Protein AF-A0A7S0ZQ23-F1 (afdb_monomer_lite)

Organism: Noctiluca scintillans (NCBI:txid2966)

Foldseek 3Di:
DPPPVVVVVVVVVVVVVVVVCVVVPVPDDDPCVVVVVVVVVVVVVVVVVVVVLVVLVPFDFCVVVVRVVLVVVLVVVLVVVVVVLVVVVVVVVVVLVVVLVVQLVVCCVPPPDPPDNCVSVVVSVVSVVVVVVVSVVVVVVSVSVSSNSRRD

Secondary structure (DSSP, 8-state):
--SGGGTTTTHHHHHHHHHHHHHHSTTT--HHHHHHHHHHHHHHHHHHHHHHHHHHHTSPPTTTTT-HHHHHHHHHHHHHHHHHHHHHHHHHHHHHHHHHHHHHHHHHHS-SSTT-TTHHHHHHHHHHHHHHHHHHHHHHHHHHHHHHHT--

InterPro domains:
  IPR004131 Pyrophosphate-energised proton pump [PF03030] (44-152)

Structure (mmCIF, N/CA/C/O backbone):
data_AF-A0A7S0ZQ23-F1
#
_entry.id   AF-A0A7S0ZQ23-F1
#
loop_
_atom_site.group_PDB
_atom_site.id
_atom_site.type_symbol
_atom_site.label_atom_id
_atom_site.label_alt_id
_atom_site.label_comp_id
_atom_site.label_asym_id
_atom_site.label_entity_id
_atom_site.label_seq_id
_atom_site.pdbx_PDB_ins_code
_atom_site.Cartn_x
_atom_site.Cartn_y
_atom_site.Cartn_z
_atom_site.occupancy
_atom_site.B_iso_or_equiv
_atom_site.auth_seq_id
_atom_site.auth_comp_id
_atom_site.auth_asym_id
_atom_site.auth_atom_id
_atom_site.pdbx_PDB_model_num
ATOM 1 N N . LEU A 1 1 ? -5.495 24.254 -15.003 1.00 40.41 1 LEU A N 1
ATOM 2 C CA . LEU A 1 1 ? -4.287 24.676 -15.759 1.00 40.41 1 LEU A CA 1
ATOM 3 C C . LEU A 1 1 ? -3.160 25.298 -14.902 1.00 40.41 1 LEU A C 1
ATOM 5 O O . LEU A 1 1 ? -2.316 25.991 -15.447 1.00 40.41 1 LEU A O 1
ATOM 9 N N . LYS A 1 2 ? -3.062 25.027 -13.586 1.00 38.72 2 LYS A N 1
ATOM 10 C CA . LYS A 1 2 ? -1.979 25.567 -12.725 1.00 38.72 2 LYS A CA 1
ATOM 11 C C . LYS A 1 2 ? -1.068 24.516 -12.063 1.00 38.72 2 LYS A C 1
ATOM 13 O O . LYS A 1 2 ? -0.176 24.892 -11.321 1.00 38.72 2 LYS A O 1
ATOM 18 N N . PHE A 1 3 ? -1.234 23.226 -12.365 1.00 32.91 3 PHE A N 1
ATOM 19 C CA . PHE A 1 3 ? -0.416 22.154 -11.766 1.00 32.91 3 PHE A CA 1
ATOM 20 C C . PHE A 1 3 ? 0.754 21.667 -12.640 1.00 32.91 3 PHE A C 1
ATOM 22 O O . PHE A 1 3 ? 1.681 21.058 -12.123 1.00 32.91 3 PHE A O 1
ATOM 29 N N . ALA A 1 4 ? 0.777 21.983 -13.939 1.00 40.25 4 ALA A N 1
ATOM 30 C CA . ALA A 1 4 ? 1.839 21.526 -14.844 1.00 40.25 4 ALA A CA 1
ATOM 31 C C . ALA A 1 4 ? 3.142 22.351 -14.758 1.00 40.25 4 ALA A C 1
ATOM 33 O O . ALA A 1 4 ? 4.200 21.883 -15.165 1.00 40.25 4 ALA A O 1
ATOM 34 N N . PHE A 1 5 ? 3.101 23.572 -14.212 1.00 36.66 5 PHE A N 1
ATOM 35 C CA . PHE A 1 5 ? 4.256 24.482 -14.243 1.00 36.66 5 PHE A CA 1
ATOM 36 C C . PHE A 1 5 ? 5.293 24.225 -13.133 1.00 36.66 5 PHE A C 1
ATOM 38 O O . PHE A 1 5 ? 6.417 24.713 -13.218 1.00 36.66 5 PHE A O 1
ATOM 45 N N . ALA A 1 6 ? 4.956 23.435 -12.110 1.00 41.41 6 ALA A N 1
ATOM 46 C CA . ALA A 1 6 ? 5.892 23.114 -11.031 1.00 41.41 6 ALA A CA 1
ATOM 47 C C . ALA A 1 6 ? 6.911 22.028 -11.424 1.00 41.41 6 ALA A C 1
ATOM 49 O O . ALA A 1 6 ? 8.015 22.013 -10.889 1.00 41.41 6 ALA A O 1
ATOM 50 N N . TRP A 1 7 ? 6.592 21.161 -12.393 1.00 43.75 7 TRP A N 1
ATOM 51 C CA . TRP A 1 7 ? 7.481 20.052 -12.764 1.00 43.75 7 TRP A CA 1
ATOM 52 C C . TRP A 1 7 ? 8.605 20.466 -13.727 1.00 43.75 7 TRP A C 1
ATOM 54 O O . TRP A 1 7 ? 9.705 19.921 -13.673 1.00 43.75 7 TRP A O 1
ATOM 64 N N . GLY A 1 8 ? 8.378 21.488 -14.562 1.00 35.25 8 GLY A N 1
ATOM 65 C CA . GLY A 1 8 ? 9.364 21.948 -15.551 1.00 35.25 8 GLY A CA 1
ATOM 66 C C . GLY A 1 8 ? 10.635 22.563 -14.949 1.00 35.25 8 GLY A C 1
ATOM 67 O O . GLY A 1 8 ? 11.683 22.543 -15.586 1.00 35.25 8 GLY A O 1
ATOM 68 N N . ARG A 1 9 ? 10.582 23.062 -13.703 1.00 39.84 9 ARG A N 1
ATOM 69 C CA . ARG A 1 9 ? 11.755 23.609 -12.989 1.00 39.84 9 ARG A CA 1
ATOM 70 C C . ARG A 1 9 ? 12.509 22.601 -12.123 1.00 39.84 9 ARG A C 1
ATOM 72 O O . ARG A 1 9 ? 13.546 22.968 -11.583 1.00 39.84 9 ARG A O 1
ATOM 79 N N . LEU A 1 10 ? 12.049 21.354 -12.001 1.00 42.81 10 LEU A N 1
ATOM 80 C CA . LEU A 1 10 ? 12.816 20.320 -11.291 1.00 42.81 10 LEU A CA 1
ATOM 81 C C . LEU A 1 10 ? 13.773 19.543 -12.202 1.00 42.81 10 LEU A C 1
ATOM 83 O O . LEU A 1 10 ? 14.755 18.996 -11.707 1.00 42.81 10 LEU A O 1
ATOM 87 N N . SER A 1 11 ? 13.564 19.555 -13.522 1.00 43.31 11 SER A N 1
ATOM 88 C CA . SER A 1 11 ? 14.412 18.785 -14.445 1.00 43.31 11 SER A CA 1
ATOM 89 C C . SER A 1 11 ? 15.832 19.352 -14.599 1.00 43.31 11 SER A C 1
ATOM 91 O O . SER A 1 11 ? 16.756 18.592 -14.863 1.00 43.31 11 SER A O 1
ATOM 93 N N . CYS A 1 12 ? 16.034 20.659 -14.380 1.00 33.94 12 CYS A N 1
ATOM 94 C CA . CYS A 1 12 ? 17.372 21.274 -14.392 1.00 33.94 12 CYS A CA 1
ATOM 95 C C . CYS A 1 12 ? 18.072 21.251 -13.020 1.00 33.94 12 CYS A C 1
ATOM 97 O O . CYS A 1 12 ? 19.290 21.379 -12.958 1.00 33.94 12 CYS A O 1
ATOM 99 N N . GLY A 1 13 ? 17.324 21.092 -11.922 1.00 40.84 13 GLY A N 1
ATOM 100 C CA . GLY A 1 13 ? 17.884 21.039 -10.568 1.00 40.84 13 GLY A CA 1
ATOM 101 C C . GLY A 1 13 ? 18.375 19.643 -10.191 1.00 40.84 13 GLY A C 1
ATOM 102 O O . GLY A 1 13 ? 19.483 19.499 -9.689 1.00 40.84 13 GLY A O 1
ATOM 103 N N . ALA A 1 14 ? 17.594 18.604 -10.499 1.00 46.47 14 ALA A N 1
ATOM 104 C CA . ALA A 1 14 ? 17.884 17.238 -10.058 1.00 46.47 14 ALA A CA 1
ATOM 105 C C . ALA A 1 14 ? 19.205 16.675 -10.618 1.00 46.47 14 ALA A C 1
ATOM 107 O O . ALA A 1 14 ? 19.928 15.988 -9.900 1.00 46.47 14 ALA A O 1
ATOM 108 N N . CYS A 1 15 ? 19.561 17.015 -11.864 1.00 40.56 15 CYS A N 1
ATOM 109 C CA . CYS A 1 15 ? 20.801 16.535 -12.479 1.00 40.56 15 CYS A CA 1
ATOM 110 C C . CYS A 1 15 ? 22.052 17.181 -11.850 1.00 40.56 15 CYS A C 1
ATOM 112 O O . CYS A 1 15 ? 23.063 16.510 -11.655 1.00 40.56 15 CYS A O 1
ATOM 114 N N . CYS A 1 16 ? 21.971 18.463 -11.467 1.00 38.53 16 CYS A N 1
ATOM 115 C CA . CYS A 1 16 ? 23.076 19.170 -10.813 1.00 38.53 16 CYS A CA 1
ATOM 116 C C . CYS A 1 16 ? 23.177 18.844 -9.318 1.00 38.53 16 CYS A C 1
ATOM 118 O O . CYS A 1 16 ? 24.286 18.752 -8.800 1.00 38.53 16 CYS A O 1
ATOM 120 N N . THR A 1 17 ? 22.056 18.640 -8.616 1.00 47.66 17 THR A N 1
ATOM 121 C CA . THR A 1 17 ? 22.086 18.280 -7.189 1.00 47.66 17 THR A CA 1
ATOM 122 C C . THR A 1 17 ? 22.591 16.853 -6.983 1.00 47.66 17 THR A C 1
ATOM 124 O O . THR A 1 17 ? 23.379 16.634 -6.073 1.00 47.66 17 THR A O 1
ATOM 127 N N . GLY A 1 18 ? 22.227 15.901 -7.851 1.00 46.62 18 GLY A N 1
ATOM 128 C CA . GLY A 1 18 ? 22.743 14.530 -7.776 1.00 46.62 18 GLY A CA 1
ATOM 129 C C . GLY A 1 18 ? 24.257 14.450 -7.995 1.00 46.62 18 GLY A C 1
ATOM 130 O O . GLY A 1 18 ? 24.959 13.834 -7.199 1.00 46.62 18 GLY A O 1
ATOM 131 N N . ALA A 1 19 ? 24.772 15.142 -9.016 1.00 49.28 19 ALA A N 1
ATOM 132 C CA . ALA A 1 19 ? 26.203 15.156 -9.321 1.00 49.28 19 ALA A CA 1
ATOM 133 C C . ALA A 1 19 ? 27.038 15.935 -8.284 1.00 49.28 19 ALA A C 1
ATOM 135 O O . ALA A 1 19 ? 28.138 15.506 -7.956 1.00 49.28 19 ALA A O 1
ATOM 136 N N . MET A 1 20 ? 26.527 17.041 -7.720 1.00 45.44 20 MET A N 1
ATOM 137 C CA . MET A 1 20 ? 27.232 17.761 -6.645 1.00 45.44 20 MET A CA 1
ATOM 138 C C . MET A 1 20 ? 27.174 17.040 -5.293 1.00 45.44 20 MET A C 1
ATOM 140 O O . MET A 1 20 ? 28.145 17.101 -4.549 1.00 45.44 20 MET A O 1
ATOM 144 N N . VAL A 1 21 ? 26.077 16.353 -4.957 1.00 54.31 21 VAL A N 1
ATOM 145 C CA . VAL A 1 21 ? 26.001 15.549 -3.723 1.00 54.31 21 VAL A CA 1
ATOM 146 C C . VAL A 1 21 ? 26.926 14.338 -3.816 1.00 54.31 21 VAL A C 1
ATOM 148 O O . VAL A 1 21 ? 27.589 14.017 -2.838 1.00 54.31 21 VAL A O 1
ATOM 151 N N . HIS A 1 22 ? 27.043 13.711 -4.990 1.00 52.56 22 HIS A N 1
ATOM 152 C CA . HIS A 1 22 ? 27.947 12.579 -5.192 1.00 52.56 22 HIS A CA 1
ATOM 153 C C . HIS A 1 22 ? 29.425 12.956 -4.977 1.00 52.56 22 HIS A C 1
ATOM 155 O O . HIS A 1 22 ? 30.156 12.213 -4.333 1.00 52.56 22 HIS A O 1
ATOM 161 N N . SER A 1 23 ? 29.852 14.145 -5.422 1.00 56.22 23 SER A N 1
ATOM 162 C CA . SER A 1 23 ? 31.249 14.596 -5.289 1.00 56.22 23 SER A CA 1
ATOM 163 C C . SER A 1 23 ? 31.630 15.111 -3.892 1.00 56.22 23 SER A C 1
ATOM 165 O O . SER A 1 23 ? 32.814 15.211 -3.585 1.00 56.22 23 SER A O 1
ATOM 167 N N . LEU A 1 24 ? 30.656 15.483 -3.053 1.00 54.09 24 LEU A N 1
ATOM 168 C CA . LEU A 1 24 ? 30.880 16.115 -1.739 1.00 54.09 24 LEU A CA 1
ATOM 169 C C . LEU A 1 24 ? 30.711 15.131 -0.566 1.00 54.09 24 LEU A C 1
ATOM 171 O O . LEU A 1 24 ? 30.947 15.507 0.580 1.00 54.09 24 LEU A O 1
ATOM 175 N N . LEU A 1 25 ? 30.297 13.890 -0.845 1.00 59.28 25 LEU A N 1
ATOM 176 C CA . LEU A 1 25 ? 29.914 12.892 0.161 1.00 59.28 25 LEU A CA 1
ATOM 177 C C . LEU A 1 25 ? 30.886 11.701 0.256 1.00 59.28 25 LEU A C 1
ATOM 179 O O . LEU A 1 25 ? 30.788 10.905 1.180 1.00 59.28 25 LEU A O 1
ATOM 183 N N . ASP A 1 26 ? 31.868 11.609 -0.643 1.00 54.81 26 ASP A N 1
ATOM 184 C CA . ASP A 1 26 ? 32.819 10.487 -0.719 1.00 54.81 26 ASP A CA 1
ATOM 185 C C . ASP A 1 26 ? 33.927 10.507 0.359 1.00 54.81 26 ASP A C 1
ATOM 187 O O . ASP A 1 26 ? 34.734 9.589 0.433 1.00 54.81 26 ASP A O 1
ATOM 191 N N . GLN A 1 27 ? 34.011 11.538 1.215 1.00 62.78 27 GLN A N 1
ATOM 192 C CA . GLN A 1 27 ? 35.151 11.677 2.140 1.00 62.78 27 GLN A CA 1
ATOM 193 C C . GLN A 1 27 ? 34.855 11.482 3.639 1.00 62.78 27 GLN A C 1
ATOM 195 O O . GLN A 1 27 ? 35.822 11.299 4.374 1.00 62.78 27 GLN A O 1
ATOM 200 N N . THR A 1 28 ? 33.605 11.476 4.144 1.00 59.31 28 THR A N 1
ATOM 201 C CA . THR A 1 28 ? 33.385 11.390 5.618 1.00 59.31 28 THR A CA 1
ATOM 202 C C . THR A 1 28 ? 32.068 10.789 6.145 1.00 59.31 28 THR A C 1
ATOM 204 O O . THR A 1 28 ? 31.859 10.849 7.356 1.00 59.31 28 THR A O 1
ATOM 207 N N . LEU A 1 29 ? 31.169 10.206 5.342 1.00 60.22 29 LEU A N 1
ATOM 208 C CA . LEU A 1 29 ? 29.910 9.658 5.883 1.00 60.22 29 LEU A CA 1
ATOM 209 C C . LEU A 1 29 ? 29.655 8.227 5.415 1.00 60.22 29 LEU A C 1
ATOM 211 O O . LEU A 1 29 ? 29.469 7.974 4.227 1.00 60.22 29 LEU A O 1
ATOM 215 N N . ASP A 1 30 ? 29.599 7.300 6.374 1.00 68.56 30 ASP A N 1
ATOM 216 C CA . ASP A 1 30 ? 29.121 5.941 6.146 1.00 68.56 30 ASP A CA 1
ATOM 217 C C . ASP A 1 30 ? 27.727 5.993 5.485 1.00 68.56 30 ASP A C 1
ATOM 219 O O . ASP A 1 30 ? 26.888 6.800 5.905 1.00 68.56 30 ASP A O 1
ATOM 223 N N . PRO A 1 31 ? 27.406 5.113 4.512 1.00 64.94 31 PRO A N 1
ATOM 224 C CA . PRO A 1 31 ? 26.082 5.042 3.868 1.00 64.94 31 PRO A CA 1
ATOM 225 C C . PRO A 1 31 ? 24.911 4.959 4.865 1.00 64.94 31 PRO A C 1
ATOM 227 O O . PRO A 1 31 ? 23.757 5.242 4.534 1.00 64.94 31 PRO A O 1
ATOM 230 N N . LEU A 1 32 ? 25.227 4.571 6.102 1.00 66.12 32 LEU A N 1
ATOM 231 C CA . LEU A 1 32 ? 24.333 4.492 7.237 1.00 66.12 32 LEU A CA 1
ATOM 232 C C . LEU A 1 32 ? 23.786 5.859 7.685 1.00 66.12 32 LEU A C 1
ATOM 234 O O . LEU A 1 32 ? 22.598 5.930 7.971 1.00 66.12 32 LEU A O 1
ATOM 238 N N . GLU A 1 33 ? 24.570 6.942 7.692 1.00 71.75 33 GLU A N 1
ATOM 239 C CA . GLU A 1 33 ? 24.127 8.262 8.194 1.00 71.75 33 GLU A CA 1
ATOM 240 C C . GLU A 1 33 ? 23.085 8.934 7.277 1.00 71.75 33 GLU A C 1
ATOM 242 O O . GLU A 1 33 ? 22.237 9.696 7.738 1.00 71.75 33 GLU A O 1
ATOM 247 N N . ILE A 1 34 ? 23.073 8.604 5.979 1.00 74.00 34 ILE A N 1
ATOM 248 C CA . ILE A 1 34 ? 22.046 9.083 5.033 1.00 74.00 34 ILE A CA 1
ATOM 249 C C . ILE A 1 34 ? 20.774 8.236 5.112 1.00 74.00 34 ILE A C 1
ATOM 251 O O . ILE A 1 34 ? 19.659 8.761 5.044 1.00 74.00 34 ILE A O 1
ATOM 255 N N . ALA A 1 35 ? 20.924 6.916 5.238 1.00 79.12 35 ALA A N 1
ATOM 256 C CA . ALA A 1 35 ? 19.792 5.995 5.295 1.00 79.12 35 ALA A CA 1
ATOM 257 C C . ALA A 1 35 ? 19.093 6.010 6.669 1.00 79.12 35 ALA A C 1
ATOM 259 O O . ALA A 1 35 ? 17.880 5.796 6.748 1.00 79.12 35 ALA A O 1
ATOM 260 N N . ALA A 1 36 ? 19.835 6.304 7.741 1.00 84.81 36 ALA A N 1
ATOM 261 C CA . ALA A 1 36 ? 19.350 6.349 9.117 1.00 84.81 36 ALA A CA 1
ATOM 262 C C . ALA A 1 36 ? 18.145 7.283 9.327 1.00 84.81 36 ALA A C 1
ATOM 264 O O . ALA A 1 36 ? 17.130 6.800 9.839 1.00 84.81 36 ALA A O 1
ATOM 265 N N . PRO A 1 37 ? 18.156 8.572 8.922 1.00 86.00 37 PRO A N 1
ATOM 266 C CA . PRO A 1 37 ? 17.011 9.453 9.149 1.00 86.00 37 PRO A CA 1
ATOM 267 C C . PRO A 1 37 ? 15.747 8.983 8.415 1.00 86.00 37 PRO A C 1
ATOM 269 O O . PRO A 1 37 ? 14.650 9.071 8.970 1.00 86.00 37 PRO A O 1
ATOM 272 N N . ALA A 1 38 ? 15.878 8.428 7.204 1.00 87.12 38 ALA A N 1
ATOM 273 C CA . ALA A 1 38 ? 14.743 7.905 6.442 1.00 87.12 38 ALA A CA 1
ATOM 274 C C . ALA A 1 38 ? 14.148 6.639 7.085 1.00 87.12 38 ALA A C 1
ATOM 276 O O . ALA A 1 38 ? 12.926 6.524 7.219 1.00 87.12 38 ALA A O 1
ATOM 277 N N . ALA A 1 39 ? 14.999 5.713 7.537 1.00 88.69 39 ALA A N 1
ATOM 278 C CA . ALA A 1 39 ? 14.567 4.499 8.224 1.00 88.69 39 ALA A CA 1
ATOM 279 C C . ALA A 1 39 ? 13.894 4.809 9.574 1.00 88.69 39 ALA A C 1
ATOM 281 O O . ALA A 1 39 ? 12.837 4.251 9.879 1.00 88.69 39 ALA A O 1
ATOM 282 N N . LEU A 1 40 ? 14.453 5.747 10.350 1.00 90.88 40 LEU A N 1
ATOM 283 C CA . LEU A 1 40 ? 13.880 6.198 11.621 1.00 90.88 40 LEU A CA 1
ATOM 284 C C . LEU A 1 40 ? 12.516 6.867 11.427 1.00 90.88 40 LEU A C 1
ATOM 286 O O . LEU A 1 40 ? 11.577 6.562 12.163 1.00 90.88 40 LEU A O 1
ATOM 290 N N . ALA A 1 41 ? 12.374 7.727 10.415 1.00 91.31 41 ALA A N 1
ATOM 291 C CA . ALA A 1 41 ? 11.096 8.358 10.094 1.00 91.31 41 ALA A CA 1
ATOM 292 C C . ALA A 1 41 ? 10.032 7.326 9.679 1.00 91.31 41 ALA A C 1
ATOM 294 O O . ALA A 1 41 ? 8.889 7.397 10.138 1.00 91.31 41 ALA A O 1
ATOM 295 N N . GLY A 1 42 ? 10.408 6.334 8.862 1.00 92.50 42 GLY A N 1
ATOM 296 C CA . GLY A 1 42 ? 9.526 5.228 8.484 1.00 92.50 42 GLY A CA 1
ATOM 297 C C . GLY A 1 42 ? 9.062 4.419 9.696 1.00 92.50 42 GLY A C 1
ATOM 298 O O . GLY A 1 42 ? 7.863 4.201 9.876 1.00 92.50 42 GLY A O 1
ATOM 299 N N . PHE A 1 43 ? 9.993 4.036 10.572 1.00 93.75 43 PHE A N 1
ATOM 300 C CA . PHE A 1 43 ? 9.679 3.291 11.790 1.00 93.75 43 PHE A CA 1
ATOM 301 C C . PHE A 1 43 ? 8.764 4.079 12.740 1.00 93.75 43 PHE A C 1
ATOM 303 O O . PHE A 1 43 ? 7.767 3.541 13.226 1.00 93.75 43 PHE A O 1
ATOM 310 N N . LEU A 1 44 ? 9.048 5.369 12.954 1.00 95.12 44 LEU A N 1
ATOM 311 C CA . LEU A 1 44 ? 8.227 6.242 13.795 1.00 95.12 44 LEU A CA 1
ATOM 312 C C . LEU A 1 44 ? 6.804 6.396 13.236 1.00 95.12 44 LEU A C 1
ATOM 314 O O . LEU A 1 44 ? 5.838 6.376 13.999 1.00 95.12 44 LEU A O 1
ATOM 318 N N . SER A 1 45 ? 6.669 6.491 11.910 1.00 93.94 45 SER A N 1
ATOM 319 C CA . SER A 1 45 ? 5.370 6.535 11.232 1.00 93.94 45 SER A CA 1
ATOM 320 C C . SER A 1 45 ? 4.561 5.257 11.469 1.00 93.94 45 SER A C 1
ATOM 322 O O . SER A 1 45 ? 3.407 5.332 11.893 1.00 93.94 45 SER A O 1
ATOM 324 N N . PHE A 1 46 ? 5.164 4.074 11.293 1.00 92.44 46 PHE A N 1
ATOM 325 C CA . PHE A 1 46 ? 4.481 2.807 11.578 1.00 92.44 46 PHE A CA 1
ATOM 326 C C . PHE A 1 46 ? 4.076 2.679 13.049 1.00 92.44 46 PHE A C 1
ATOM 328 O O . PHE A 1 46 ? 2.965 2.229 13.327 1.00 92.44 46 PHE A O 1
ATOM 335 N N . LEU A 1 47 ? 4.922 3.121 13.985 1.00 95.12 47 LEU A N 1
ATOM 336 C CA . LEU A 1 47 ? 4.602 3.124 15.414 1.00 95.12 47 LEU A CA 1
ATOM 337 C C . LEU A 1 47 ? 3.410 4.041 15.717 1.00 95.12 47 LEU A C 1
ATOM 339 O O . LEU A 1 47 ? 2.496 3.653 16.446 1.00 95.12 47 LEU A O 1
ATOM 343 N N . PHE A 1 48 ? 3.376 5.230 15.115 1.00 94.69 48 PHE A N 1
ATOM 344 C CA . PHE A 1 48 ? 2.262 6.161 15.260 1.00 94.69 48 PHE A CA 1
ATOM 345 C C . PHE A 1 48 ? 0.957 5.606 14.669 1.00 94.69 48 PHE A C 1
ATOM 347 O O . PHE A 1 48 ? -0.084 5.647 15.327 1.00 94.69 48 PHE A O 1
ATOM 354 N N . ILE A 1 49 ? 1.009 5.023 13.466 1.00 92.56 49 ILE A N 1
ATOM 355 C CA . ILE A 1 49 ? -0.142 4.359 12.833 1.00 92.56 49 ILE A CA 1
ATOM 356 C C . ILE A 1 49 ? -0.637 3.202 13.707 1.00 92.56 49 ILE A C 1
ATOM 358 O O . ILE A 1 49 ? -1.840 3.068 13.931 1.00 92.56 49 ILE A O 1
ATOM 362 N N . PHE A 1 50 ? 0.276 2.397 14.250 1.00 92.88 50 PHE A N 1
ATOM 363 C CA . PHE A 1 50 ? -0.059 1.289 15.139 1.00 92.88 50 PHE A CA 1
ATOM 364 C C . PHE A 1 50 ? -0.725 1.776 16.433 1.00 92.88 50 PHE A C 1
ATOM 366 O O . PHE A 1 50 ? -1.744 1.226 16.850 1.00 92.88 50 PHE A O 1
ATOM 373 N N . TYR A 1 51 ? -0.224 2.861 17.028 1.00 93.50 51 TYR A N 1
ATOM 374 C CA . TYR A 1 51 ? -0.857 3.499 18.182 1.00 93.50 51 TYR A CA 1
ATOM 375 C C . TYR A 1 51 ? -2.284 3.980 17.868 1.00 93.50 51 TYR A C 1
ATOM 377 O O . TYR A 1 51 ? -3.210 3.723 18.643 1.00 93.50 51 TYR A O 1
ATOM 385 N N . LEU A 1 52 ? -2.492 4.631 16.717 1.00 90.12 52 LEU A N 1
ATOM 386 C CA . LEU A 1 52 ? -3.827 5.051 16.279 1.00 90.12 52 LEU A CA 1
ATOM 387 C C . LEU A 1 52 ? -4.760 3.858 16.056 1.00 90.12 52 LEU A C 1
ATOM 389 O O . LEU A 1 52 ? -5.931 3.928 16.430 1.00 90.12 52 LEU A O 1
ATOM 393 N N . TYR A 1 53 ? -4.245 2.760 15.504 1.00 88.06 53 TYR A N 1
ATOM 394 C CA . TYR A 1 53 ? -5.006 1.534 15.297 1.00 88.06 53 TYR A CA 1
ATOM 395 C C . TYR A 1 53 ? -5.467 0.912 16.624 1.00 88.06 53 TYR A C 1
ATOM 397 O O . TYR A 1 53 ? -6.646 0.589 16.773 1.00 88.06 53 TYR A O 1
ATOM 405 N N . LEU A 1 54 ? -4.592 0.829 17.633 1.00 87.25 54 LEU A N 1
ATOM 406 C CA . LEU A 1 54 ? -4.975 0.368 18.974 1.00 87.25 54 LEU A CA 1
ATOM 407 C C . LEU A 1 54 ? -6.017 1.290 19.618 1.00 87.25 54 LEU A C 1
ATOM 409 O O . LEU A 1 54 ? -7.010 0.819 20.170 1.00 87.25 54 LEU A O 1
ATOM 413 N N . LYS A 1 55 ? -5.839 2.612 19.500 1.00 87.19 55 LYS A N 1
ATOM 414 C CA . LYS A 1 55 ? -6.803 3.593 20.019 1.00 87.19 55 LYS A CA 1
ATOM 415 C C . LYS A 1 55 ? -8.170 3.463 19.345 1.00 87.19 55 LYS A C 1
ATOM 417 O O . LYS A 1 55 ? -9.191 3.658 20.001 1.00 87.19 55 LYS A O 1
ATOM 422 N N . LEU A 1 56 ? -8.194 3.136 18.053 1.00 85.50 56 LEU A N 1
ATOM 423 C CA . LEU A 1 56 ? -9.423 2.870 17.316 1.00 85.50 56 LEU A CA 1
ATOM 424 C C . LEU A 1 56 ? -10.125 1.618 17.852 1.00 85.50 56 LEU A C 1
ATOM 426 O O . LEU A 1 56 ? -11.323 1.665 18.111 1.00 85.50 56 LEU A O 1
ATOM 430 N N . LEU A 1 57 ? -9.380 0.530 18.075 1.00 81.62 57 LEU A N 1
ATOM 431 C CA . LEU A 1 57 ? -9.916 -0.732 18.593 1.00 81.62 57 LEU A CA 1
ATOM 432 C C . LEU A 1 57 ? -10.455 -0.638 20.028 1.00 81.62 57 LEU A C 1
ATOM 434 O O . LEU A 1 57 ? -11.373 -1.386 20.366 1.00 81.62 57 LEU A O 1
ATOM 438 N N . SER A 1 58 ? -9.945 0.285 20.844 1.00 80.31 58 SER A N 1
ATOM 439 C CA . SER A 1 58 ? -10.431 0.511 22.212 1.00 80.31 58 SER A CA 1
ATOM 440 C C . SER A 1 58 ? -11.755 1.278 22.298 1.00 80.31 58 SER A C 1
ATOM 442 O O . SER A 1 58 ? -12.330 1.363 23.382 1.00 80.31 58 SER A O 1
ATOM 444 N N . LYS A 1 59 ? -12.254 1.868 21.203 1.00 78.44 59 LYS A N 1
ATOM 445 C CA . LYS A 1 59 ? -13.549 2.568 21.231 1.00 78.44 59 LYS A CA 1
ATOM 446 C C . LYS A 1 59 ? -14.718 1.575 21.252 1.00 78.44 59 LYS A C 1
ATOM 448 O O 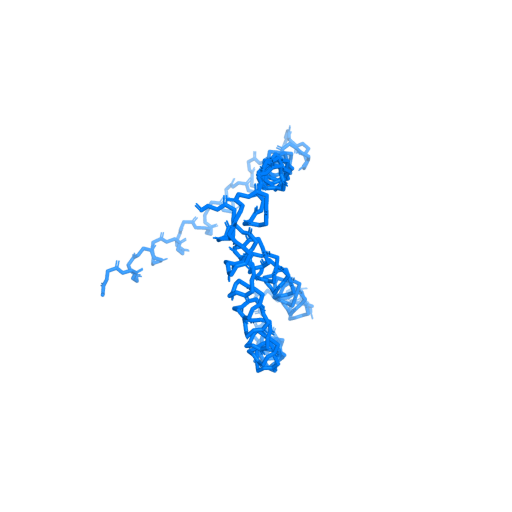. LYS A 1 59 ? -14.652 0.597 20.509 1.00 78.44 59 LYS A O 1
ATOM 453 N N . PRO A 1 60 ? -15.788 1.825 22.027 1.00 72.00 60 PRO A N 1
ATOM 454 C CA . PRO A 1 60 ? -16.959 0.952 22.048 1.00 72.00 60 PRO A CA 1
ATOM 455 C C . PRO A 1 60 ? -17.588 0.840 20.654 1.00 72.00 60 PRO A C 1
ATOM 457 O O . PRO A 1 60 ? -17.577 1.794 19.873 1.00 72.00 60 PRO A O 1
ATOM 460 N N . THR A 1 61 ? -18.106 -0.343 20.337 1.00 70.88 61 THR A N 1
ATOM 461 C CA . THR A 1 61 ? -18.853 -0.592 19.093 1.00 70.88 61 THR A CA 1
ATOM 462 C C . THR A 1 61 ? -20.334 -0.286 19.284 1.00 70.88 61 THR A C 1
ATOM 464 O O . THR A 1 61 ? -20.796 -0.245 20.420 1.00 70.88 61 THR A O 1
ATOM 467 N N . GLY A 1 62 ? -21.103 -0.094 18.203 1.00 60.50 62 GLY A N 1
ATOM 468 C CA . GLY A 1 62 ? -22.528 0.267 18.273 1.00 60.50 62 GLY A CA 1
ATOM 469 C C . GLY A 1 62 ? -23.370 -0.653 19.172 1.00 60.50 62 GLY A C 1
ATOM 470 O O . GLY A 1 62 ? -24.304 -0.184 19.833 1.00 60.50 62 GLY A O 1
ATOM 471 N N . LYS A 1 63 ? -22.996 -1.936 19.281 1.00 59.84 63 LYS A N 1
ATOM 472 C CA . LYS A 1 63 ? -23.569 -2.906 20.228 1.00 59.84 63 LYS A CA 1
ATOM 473 C C . LYS A 1 63 ? -23.457 -2.489 21.696 1.00 59.84 63 LYS A C 1
ATOM 475 O O . LYS A 1 63 ? -24.414 -2.673 22.444 1.00 59.84 63 LYS A O 1
ATOM 480 N N . ASP A 1 64 ? -22.324 -1.913 22.089 1.00 63.25 64 ASP A N 1
ATOM 481 C CA . ASP A 1 64 ? -22.021 -1.509 23.468 1.00 63.25 64 ASP A CA 1
ATOM 482 C C . ASP A 1 64 ? -22.743 -0.207 23.858 1.00 63.25 64 ASP A C 1
ATOM 484 O O . ASP A 1 64 ? -22.953 0.065 25.037 1.00 63.25 64 ASP A O 1
ATOM 488 N N . ILE A 1 65 ? -23.170 0.577 22.861 1.00 64.50 65 ILE A N 1
ATOM 489 C CA . ILE A 1 65 ? -23.894 1.854 23.010 1.00 64.50 65 ILE A CA 1
ATOM 490 C C . ILE A 1 65 ? -25.423 1.652 22.910 1.00 64.50 65 ILE A C 1
ATOM 492 O O . ILE A 1 65 ? -26.188 2.612 22.923 1.00 64.50 65 ILE A O 1
ATOM 496 N N . GLY A 1 66 ? -25.894 0.402 22.789 1.00 67.06 66 GLY A N 1
ATOM 497 C CA . GLY A 1 66 ? -27.324 0.067 22.747 1.00 67.06 66 GLY A CA 1
ATOM 498 C C . GLY A 1 66 ? -28.011 0.254 21.386 1.00 67.06 66 GLY A C 1
ATOM 499 O O . GLY A 1 66 ? -29.239 0.194 21.314 1.00 67.06 66 GLY A O 1
ATOM 500 N N . HIS A 1 67 ? -27.258 0.429 20.291 1.00 74.69 67 HIS A N 1
ATOM 501 C CA . HIS A 1 67 ? -27.795 0.635 18.937 1.00 74.69 67 HIS A CA 1
ATOM 502 C C . HIS A 1 67 ? -27.364 -0.475 17.950 1.00 74.69 67 HIS A C 1
ATOM 504 O O . HIS A 1 67 ? -26.595 -0.228 17.019 1.00 74.69 67 HIS A O 1
ATOM 510 N N . PRO A 1 68 ? -27.920 -1.701 18.056 1.00 77.94 68 PRO A N 1
ATOM 511 C CA . PRO A 1 68 ? -27.505 -2.857 17.244 1.00 77.94 68 PRO A CA 1
ATOM 512 C C . PRO A 1 68 ? -27.783 -2.711 15.737 1.00 77.94 68 PRO A C 1
ATOM 514 O O . PRO A 1 68 ? -27.199 -3.422 14.921 1.00 77.94 68 PRO A O 1
ATOM 517 N N . LYS A 1 69 ? -28.664 -1.782 15.342 1.00 81.69 69 LYS A N 1
ATOM 518 C CA . LYS A 1 69 ? -28.955 -1.488 13.929 1.00 81.69 69 LYS A CA 1
ATOM 519 C C . LYS A 1 69 ? -27.760 -0.846 13.203 1.00 81.69 69 LYS A C 1
ATOM 521 O O . LYS A 1 69 ? -27.607 -1.059 12.003 1.00 81.69 69 LYS A O 1
ATOM 526 N N . LEU A 1 70 ? -26.909 -0.093 13.913 1.00 82.88 70 LEU A N 1
ATOM 527 C CA . LEU A 1 70 ? -25.723 0.555 13.332 1.00 82.88 70 LEU A CA 1
ATOM 528 C C . LEU A 1 70 ? -24.663 -0.467 12.912 1.00 82.88 70 LEU A C 1
ATOM 530 O O . LEU A 1 70 ? -24.053 -0.325 11.849 1.00 82.88 70 LEU A O 1
ATOM 534 N N . ASP A 1 71 ? -24.502 -1.534 13.694 1.00 83.44 71 ASP A N 1
ATOM 535 C CA . ASP A 1 71 ? -23.582 -2.623 13.366 1.00 83.44 71 ASP A CA 1
ATOM 536 C C . ASP A 1 71 ?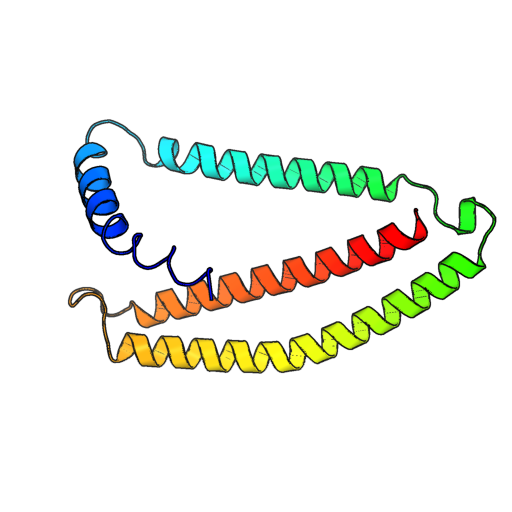 -24.056 -3.396 12.130 1.00 83.44 71 ASP A C 1
ATOM 538 O O . ASP A 1 71 ? -23.249 -3.749 11.271 1.00 83.44 71 ASP A O 1
ATOM 542 N N . GLN A 1 72 ? -25.371 -3.618 12.000 1.00 85.50 72 GLN A N 1
ATOM 543 C CA . GLN A 1 72 ? -25.951 -4.280 10.827 1.00 85.50 72 GLN A CA 1
ATOM 544 C C . GLN A 1 72 ? -25.730 -3.469 9.546 1.00 85.50 72 GLN A C 1
ATOM 546 O O . GLN A 1 72 ? -25.299 -4.029 8.536 1.00 85.50 72 GLN A O 1
ATOM 551 N N . LEU A 1 73 ? -25.964 -2.153 9.588 1.00 87.94 73 LEU A N 1
ATOM 552 C CA . LEU A 1 73 ? -25.730 -1.276 8.440 1.00 87.94 73 LEU A CA 1
ATOM 553 C C . LEU A 1 73 ? -24.239 -1.221 8.076 1.00 87.94 73 LEU A C 1
ATOM 555 O O . LEU A 1 73 ? -23.872 -1.368 6.911 1.00 87.94 73 LEU A O 1
ATOM 559 N N . SER A 1 74 ? -23.370 -1.086 9.078 1.00 87.00 74 SER A N 1
ATOM 560 C CA . SER A 1 74 ? -21.917 -1.073 8.882 1.00 87.00 74 SER A CA 1
ATOM 561 C C . SER A 1 74 ? -21.407 -2.389 8.2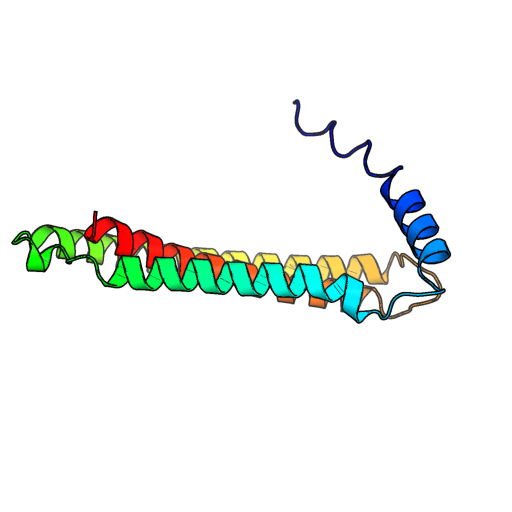86 1.00 87.00 74 SER A C 1
ATOM 563 O O . SER A 1 74 ? -20.556 -2.375 7.397 1.00 87.00 74 SER A O 1
ATOM 565 N N . ALA A 1 75 ? -21.971 -3.530 8.696 1.00 88.62 75 ALA A N 1
ATOM 566 C CA . ALA A 1 75 ? -21.648 -4.834 8.122 1.00 88.62 75 ALA A CA 1
ATOM 567 C C . ALA A 1 75 ? -22.050 -4.934 6.641 1.00 88.62 75 ALA A C 1
ATOM 569 O O . ALA A 1 75 ? -21.270 -5.440 5.828 1.00 88.62 75 ALA A O 1
ATOM 570 N N . GLN A 1 76 ? -23.222 -4.407 6.269 1.00 92.62 76 GLN A N 1
ATOM 571 C CA . GLN A 1 76 ? -23.657 -4.349 4.871 1.00 92.62 76 GLN A CA 1
ATOM 572 C C . GLN A 1 76 ? -22.717 -3.475 4.030 1.00 92.62 76 GLN A C 1
ATOM 574 O O . GLN A 1 76 ? -22.243 -3.931 2.987 1.00 92.62 76 GLN A O 1
ATOM 579 N N . ILE A 1 77 ? -22.355 -2.284 4.519 1.00 91.56 77 ILE A N 1
ATOM 580 C CA . ILE A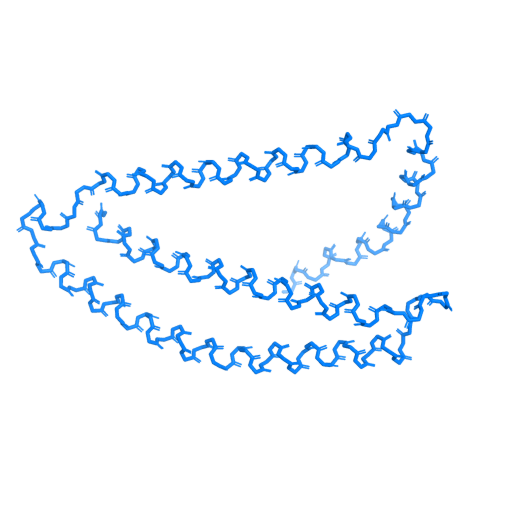 1 77 ? -21.403 -1.380 3.850 1.00 91.56 77 ILE A CA 1
ATOM 581 C C . ILE A 1 77 ? -20.043 -2.063 3.673 1.00 91.56 77 ILE A C 1
ATOM 583 O O . ILE A 1 77 ? -19.503 -2.087 2.567 1.00 91.56 77 ILE A O 1
ATOM 587 N N . LYS A 1 78 ? -19.509 -2.684 4.732 1.00 92.38 78 LYS A N 1
ATOM 588 C CA . LYS A 1 78 ? -18.222 -3.395 4.693 1.00 92.38 78 LYS A CA 1
ATOM 589 C C . LYS A 1 78 ? -18.236 -4.548 3.689 1.00 92.38 78 LYS A C 1
ATOM 591 O O . LYS A 1 78 ? -17.250 -4.762 2.982 1.00 92.38 78 LYS A O 1
ATOM 596 N N . SER A 1 79 ? -19.347 -5.281 3.600 1.00 92.38 79 SER A N 1
ATOM 597 C CA . SER A 1 79 ? -19.501 -6.373 2.634 1.00 92.38 79 SER A CA 1
ATOM 598 C C . SER A 1 79 ? -19.528 -5.873 1.184 1.00 92.38 79 SER A C 1
ATOM 600 O O . SER A 1 79 ? -18.807 -6.419 0.347 1.00 92.38 79 SER A O 1
ATOM 602 N N . GLY A 1 80 ? -20.262 -4.787 0.911 1.00 93.25 80 GLY A N 1
ATOM 603 C CA . GLY A 1 80 ? -20.330 -4.170 -0.414 1.00 93.25 80 GLY A CA 1
ATOM 604 C C . GLY A 1 80 ? -18.997 -3.552 -0.835 1.00 93.25 80 GLY A C 1
ATOM 605 O O . GLY A 1 80 ? -18.528 -3.788 -1.947 1.00 93.25 80 GLY A O 1
ATOM 606 N N . ALA A 1 81 ? -18.323 -2.849 0.077 1.00 93.19 81 ALA A N 1
ATOM 607 C CA . ALA A 1 81 ? -17.015 -2.251 -0.177 1.00 93.19 81 ALA A CA 1
ATOM 608 C C . ALA A 1 81 ? -15.948 -3.314 -0.507 1.00 93.19 81 ALA A C 1
ATOM 610 O O . ALA A 1 81 ? -15.177 -3.150 -1.452 1.00 93.19 81 ALA A O 1
ATOM 611 N N . LYS A 1 82 ? -15.956 -4.457 0.196 1.00 92.81 82 LYS A N 1
ATOM 612 C CA . LYS A 1 82 ? -15.055 -5.582 -0.103 1.00 92.81 82 LYS A CA 1
ATOM 613 C C . LYS A 1 82 ? -15.325 -6.200 -1.481 1.00 92.81 82 LYS A C 1
ATOM 615 O O . LYS A 1 82 ? -14.382 -6.576 -2.175 1.00 92.81 82 LYS A O 1
ATOM 620 N N . GLN A 1 83 ? -16.592 -6.325 -1.877 1.00 94.75 83 GLN A N 1
ATOM 621 C CA . GLN A 1 83 ? -16.967 -6.841 -3.199 1.00 94.75 83 GLN A CA 1
ATOM 622 C C . GLN A 1 83 ? -16.543 -5.882 -4.314 1.00 94.75 83 GLN A C 1
ATOM 624 O O . GLN A 1 83 ? -15.987 -6.327 -5.318 1.00 94.75 83 GLN A O 1
ATOM 629 N N . PHE A 1 84 ? -16.727 -4.578 -4.100 1.00 93.75 84 PHE A N 1
ATOM 630 C CA . PHE A 1 84 ? -16.265 -3.538 -5.010 1.00 93.75 84 PHE A CA 1
ATOM 631 C C . PHE A 1 84 ? -14.740 -3.571 -5.188 1.00 93.75 84 PHE A C 1
ATOM 633 O O . PHE A 1 84 ? -14.277 -3.706 -6.319 1.00 93.75 84 PHE A O 1
ATOM 640 N N . LEU A 1 85 ? -13.960 -3.574 -4.094 1.00 92.12 85 LEU A N 1
ATOM 641 C CA . LEU A 1 85 ? -12.495 -3.645 -4.193 1.00 92.12 85 LEU A CA 1
ATOM 642 C C . LEU A 1 85 ? -12.013 -4.895 -4.904 1.00 92.12 85 LEU A C 1
ATOM 644 O O . LEU A 1 85 ? -11.070 -4.825 -5.680 1.00 92.12 85 LEU A O 1
ATOM 648 N N . ARG A 1 86 ? -12.628 -6.052 -4.644 1.00 92.31 86 ARG A N 1
ATOM 649 C CA . ARG A 1 86 ? -12.224 -7.292 -5.314 1.00 92.31 86 ARG A CA 1
ATOM 650 C C . ARG A 1 86 ? -12.381 -7.175 -6.829 1.00 92.31 86 ARG A C 1
ATOM 652 O O . ARG A 1 86 ? -11.520 -7.653 -7.564 1.00 92.31 86 ARG A O 1
ATOM 659 N N . GLN A 1 87 ? -13.465 -6.547 -7.276 1.00 95.25 87 GLN A N 1
ATOM 660 C CA . GLN A 1 87 ? -13.721 -6.333 -8.691 1.00 95.25 87 GLN A CA 1
ATOM 661 C C . GLN A 1 87 ? -12.750 -5.306 -9.278 1.00 95.25 87 GLN A C 1
ATOM 663 O O . GLN A 1 87 ? -12.120 -5.574 -10.296 1.00 95.25 87 GLN A O 1
ATOM 668 N N . GLU A 1 88 ? -12.563 -4.169 -8.611 1.00 93.94 88 GLU A N 1
ATOM 669 C CA . GLU A 1 88 ? -11.630 -3.128 -9.046 1.00 93.94 88 GLU A CA 1
ATOM 670 C C . GLU A 1 88 ? -10.189 -3.652 -9.125 1.00 93.94 88 GLU A C 1
ATOM 672 O O . GLU A 1 88 ? -9.524 -3.459 -10.138 1.00 93.94 88 GLU A O 1
ATOM 677 N N . TYR A 1 89 ? -9.730 -4.403 -8.118 1.00 93.75 89 TYR A N 1
ATOM 678 C CA . TYR A 1 89 ? -8.382 -4.981 -8.085 1.00 93.75 89 TYR A CA 1
ATOM 679 C C . TYR A 1 89 ? -8.176 -6.029 -9.177 1.00 93.75 89 TYR A C 1
ATOM 681 O O . TYR A 1 89 ? -7.055 -6.203 -9.648 1.00 93.75 89 TYR A O 1
ATOM 689 N N . CYS A 1 90 ? -9.241 -6.712 -9.606 1.00 92.75 90 CYS A N 1
ATOM 690 C CA . CYS A 1 90 ? -9.177 -7.635 -10.733 1.00 92.75 90 CYS A CA 1
ATOM 691 C C . CYS A 1 90 ? -8.909 -6.899 -12.054 1.00 92.75 90 CYS A C 1
ATOM 693 O O . CYS A 1 90 ? -8.076 -7.347 -12.835 1.00 92.75 90 CYS A O 1
ATOM 695 N N . TYR A 1 91 ? -9.551 -5.751 -12.287 1.00 94.56 91 TYR A N 1
ATOM 696 C CA . TYR A 1 91 ? -9.258 -4.923 -13.462 1.00 94.56 91 TYR A CA 1
ATOM 697 C C . TYR A 1 91 ? -7.907 -4.207 -13.341 1.00 94.56 91 TYR A C 1
ATOM 699 O O . TYR A 1 91 ? -7.144 -4.145 -14.308 1.00 94.56 91 TYR A O 1
ATOM 707 N N . LEU A 1 92 ? -7.580 -3.706 -12.148 1.00 93.62 92 LEU A N 1
ATOM 708 C CA . LEU A 1 92 ? -6.334 -2.994 -11.882 1.00 93.62 92 LEU A CA 1
ATOM 709 C C . LEU A 1 92 ? -5.112 -3.903 -12.049 1.00 93.62 92 LEU A C 1
ATOM 711 O O . LEU A 1 92 ? -4.100 -3.458 -12.581 1.00 93.62 92 LEU A O 1
ATOM 715 N N . SER A 1 93 ? -5.194 -5.176 -11.651 1.00 93.50 93 SER A N 1
ATOM 716 C CA . SER A 1 93 ? -4.075 -6.112 -11.800 1.00 93.50 93 SER A CA 1
ATOM 717 C C . SER A 1 93 ? -3.714 -6.349 -13.267 1.00 93.50 93 SER A C 1
ATOM 719 O O . SER A 1 93 ? -2.533 -6.368 -13.605 1.00 93.50 93 SER A O 1
ATOM 721 N N . VAL A 1 94 ? -4.708 -6.432 -14.159 1.00 94.75 94 VAL A N 1
ATOM 722 C CA . VAL A 1 94 ? -4.476 -6.537 -15.607 1.00 94.75 94 VAL A CA 1
ATOM 723 C C . VAL A 1 94 ? -3.771 -5.286 -16.126 1.00 94.75 94 VAL A C 1
ATOM 725 O O . VAL A 1 94 ? -2.781 -5.399 -16.849 1.00 94.75 94 VAL A O 1
ATOM 728 N N . PHE A 1 95 ? -4.224 -4.098 -15.716 1.00 94.69 95 PHE A N 1
ATOM 729 C CA . PHE A 1 95 ? -3.574 -2.839 -16.082 1.00 94.69 95 PHE A CA 1
ATOM 730 C C . PHE A 1 95 ? -2.116 -2.778 -15.603 1.00 94.69 95 PHE A C 1
ATOM 732 O O . PHE A 1 95 ? -1.231 -2.437 -16.384 1.00 94.69 95 PHE A O 1
ATOM 739 N N . VAL A 1 96 ? -1.850 -3.163 -14.351 1.00 95.25 96 VAL A N 1
ATOM 740 C CA . VAL A 1 96 ? -0.495 -3.194 -13.776 1.00 95.25 96 VAL A CA 1
ATOM 741 C C . VAL A 1 96 ? 0.404 -4.168 -14.539 1.00 95.25 96 VAL A C 1
ATOM 743 O O . VAL A 1 96 ? 1.533 -3.811 -14.861 1.00 95.25 96 VAL A O 1
ATOM 746 N N . CYS A 1 97 ? -0.084 -5.361 -14.893 1.00 94.06 97 CYS A N 1
ATOM 747 C CA . CYS A 1 97 ? 0.684 -6.321 -15.688 1.00 94.06 97 CYS A CA 1
ATOM 748 C C . CYS A 1 97 ? 1.037 -5.768 -17.076 1.00 94.06 97 CYS A C 1
ATOM 750 O O . CYS A 1 97 ? 2.188 -5.861 -17.502 1.00 94.06 97 CYS A O 1
ATOM 752 N N . VAL A 1 98 ? 0.074 -5.157 -17.772 1.00 95.31 98 VAL A N 1
ATOM 753 C CA . VAL A 1 98 ? 0.310 -4.559 -19.095 1.00 95.31 98 VAL A CA 1
ATOM 754 C C . VAL A 1 98 ? 1.279 -3.379 -18.998 1.00 95.31 98 VAL A C 1
ATOM 756 O O . VAL A 1 98 ? 2.201 -3.284 -19.804 1.00 95.31 98 VAL A O 1
ATOM 759 N N . ALA A 1 99 ? 1.126 -2.515 -17.993 1.00 93.81 99 ALA A N 1
ATOM 760 C CA . ALA A 1 99 ? 2.029 -1.392 -17.759 1.00 93.81 99 ALA A CA 1
ATOM 761 C C . ALA A 1 99 ? 3.457 -1.857 -17.429 1.00 93.81 99 ALA A C 1
ATOM 763 O O . ALA A 1 99 ? 4.412 -1.298 -17.961 1.00 93.81 99 ALA A O 1
ATOM 764 N N . ALA A 1 100 ? 3.613 -2.906 -16.614 1.00 92.62 100 ALA A N 1
ATOM 765 C CA . ALA A 1 100 ? 4.915 -3.484 -16.288 1.00 92.62 100 ALA A CA 1
ATOM 766 C C . ALA A 1 100 ? 5.619 -4.050 -17.532 1.00 92.62 100 ALA A C 1
ATOM 768 O O . ALA A 1 100 ? 6.807 -3.798 -17.730 1.00 92.62 100 ALA A O 1
ATOM 769 N N . LEU A 1 101 ? 4.884 -4.757 -18.400 1.00 91.75 101 LEU A N 1
ATOM 770 C CA . LEU A 1 101 ? 5.414 -5.257 -19.673 1.00 91.75 101 LEU A CA 1
ATOM 771 C C . LEU A 1 101 ? 5.768 -4.119 -20.637 1.00 91.75 101 LEU A C 1
ATOM 773 O O . LEU A 1 101 ? 6.808 -4.174 -21.289 1.00 91.75 101 LEU A O 1
ATOM 777 N N . ALA A 1 102 ? 4.936 -3.078 -20.707 1.00 91.69 102 ALA A N 1
ATOM 778 C CA . ALA A 1 102 ? 5.199 -1.908 -21.539 1.00 91.69 102 ALA A CA 1
ATOM 779 C C . ALA A 1 102 ? 6.451 -1.150 -21.073 1.00 91.69 102 ALA A C 1
ATOM 781 O O . ALA A 1 102 ? 7.275 -0.771 -21.901 1.00 91.69 102 ALA A O 1
ATOM 782 N N . LEU A 1 103 ? 6.625 -0.975 -19.758 1.00 88.94 103 LEU A N 1
ATOM 783 C CA . LEU A 1 103 ? 7.827 -0.384 -19.166 1.00 88.94 103 LEU A CA 1
ATOM 784 C C . LEU A 1 103 ? 9.061 -1.238 -19.470 1.00 88.94 103 LEU A C 1
ATOM 786 O O . LEU A 1 103 ? 10.066 -0.707 -19.932 1.00 88.94 103 LEU A O 1
ATOM 790 N N . TRP A 1 104 ? 8.971 -2.555 -19.281 1.00 87.12 104 TRP A N 1
ATOM 791 C CA . TRP A 1 104 ? 10.066 -3.472 -19.595 1.00 87.12 104 TRP A CA 1
ATOM 792 C C . TRP A 1 104 ? 10.489 -3.381 -21.069 1.00 87.12 104 TRP A C 1
ATOM 794 O O . TRP A 1 104 ? 11.671 -3.187 -21.348 1.00 87.12 104 TRP A O 1
ATOM 804 N N . ALA A 1 105 ? 9.530 -3.429 -22.001 1.00 87.25 105 ALA A N 1
ATOM 805 C CA . ALA A 1 105 ? 9.793 -3.335 -23.437 1.00 87.25 105 ALA A CA 1
ATOM 806 C C . ALA A 1 105 ? 10.349 -1.957 -23.848 1.00 87.25 105 ALA A C 1
ATOM 808 O O . ALA A 1 105 ? 11.248 -1.859 -24.686 1.00 87.25 105 ALA A O 1
ATOM 809 N N . LEU A 1 106 ? 9.847 -0.876 -23.245 1.00 86.56 106 LEU A N 1
ATOM 810 C CA . LEU A 1 106 ? 10.305 0.480 -23.540 1.00 86.56 106 LEU A CA 1
ATOM 811 C C . LEU A 1 106 ? 11.763 0.682 -23.110 1.00 86.56 106 LEU A C 1
ATOM 813 O O . LEU A 1 106 ? 12.576 1.143 -23.908 1.00 86.56 106 LEU A O 1
ATOM 817 N N . PHE A 1 107 ? 12.103 0.287 -21.881 1.00 82.38 107 PHE A N 1
ATOM 818 C CA . PHE A 1 107 ? 13.459 0.426 -21.345 1.00 82.38 107 PHE A CA 1
ATOM 819 C C . PHE A 1 107 ? 14.441 -0.612 -21.900 1.00 82.38 107 PHE A C 1
ATOM 821 O O . PHE A 1 107 ? 15.645 -0.385 -21.841 1.00 82.38 107 PHE A O 1
ATOM 828 N N . SER A 1 108 ? 13.963 -1.710 -22.503 1.00 79.06 108 SER A N 1
ATOM 829 C CA . SER A 1 108 ? 14.826 -2.595 -23.297 1.00 79.06 108 SER A CA 1
ATOM 830 C C . SER A 1 108 ? 15.197 -2.009 -24.662 1.00 79.06 108 SER A C 1
ATOM 832 O O . SER A 1 108 ? 16.269 -2.309 -25.178 1.00 79.06 108 SER A O 1
ATOM 834 N N . HIS A 1 109 ? 14.328 -1.183 -25.259 1.00 77.50 109 HIS A N 1
ATOM 835 C CA . HIS A 1 109 ? 14.579 -0.562 -26.567 1.00 77.50 109 HIS A CA 1
ATOM 836 C C . HIS A 1 109 ? 15.278 0.801 -26.475 1.00 77.50 109 HIS A C 1
ATOM 838 O O . HIS A 1 109 ? 16.044 1.145 -27.373 1.00 77.50 109 HIS A O 1
ATOM 844 N N . PHE A 1 110 ? 15.048 1.557 -25.400 1.00 74.94 110 PHE A N 1
ATOM 845 C CA . PHE A 1 110 ? 15.685 2.849 -25.137 1.00 74.94 110 PHE A CA 1
ATOM 846 C C . PHE A 1 110 ? 16.447 2.801 -23.802 1.00 74.94 110 PHE A C 1
ATOM 848 O O . PHE A 1 110 ? 15.898 3.207 -22.774 1.00 74.94 110 PHE A O 1
ATOM 855 N N . PRO A 1 111 ? 17.691 2.286 -23.788 1.00 66.62 111 PRO A N 1
ATOM 856 C CA . PRO A 1 111 ? 18.501 2.255 -22.576 1.00 66.62 111 PRO A CA 1
ATOM 857 C C . PRO A 1 111 ? 18.866 3.679 -22.136 1.00 66.62 111 PRO A C 1
ATOM 859 O O . PRO A 1 111 ? 19.230 4.521 -22.958 1.00 66.62 111 PRO A O 1
ATOM 862 N N . ILE A 1 112 ? 18.769 3.946 -20.831 1.00 67.19 112 ILE A N 1
ATOM 863 C CA . ILE A 1 112 ? 19.115 5.249 -20.236 1.00 67.19 112 ILE A CA 1
ATOM 864 C C . ILE A 1 112 ? 20.642 5.420 -20.187 1.00 67.19 112 ILE A C 1
ATOM 866 O O . ILE A 1 112 ? 21.142 6.530 -20.371 1.00 67.19 112 ILE A O 1
ATOM 870 N N . SER A 1 113 ? 21.376 4.319 -20.004 1.00 61.78 113 SER A N 1
ATOM 871 C CA . SER A 1 113 ? 22.837 4.295 -19.935 1.00 61.78 113 SER A CA 1
ATOM 872 C C . SER A 1 113 ? 23.398 3.172 -20.821 1.00 61.78 113 SER A C 1
ATOM 874 O O . SER A 1 113 ? 22.918 2.044 -20.739 1.00 61.78 113 SER A O 1
ATOM 876 N N . PRO A 1 114 ? 24.435 3.419 -21.645 1.00 60.09 114 PRO A N 1
ATOM 877 C CA . PRO A 1 114 ? 24.999 2.409 -22.550 1.00 60.09 114 PRO A CA 1
ATOM 878 C C . PRO A 1 114 ? 25.764 1.274 -21.839 1.00 60.09 114 PRO A C 1
ATOM 880 O O . PRO A 1 114 ? 26.148 0.307 -22.490 1.00 60.09 114 PRO A O 1
ATOM 883 N N . GLU A 1 115 ? 25.997 1.381 -20.527 1.00 59.38 115 GLU A N 1
ATOM 884 C CA . GLU A 1 115 ? 26.839 0.454 -19.757 1.00 59.38 115 GLU A CA 1
ATOM 885 C C . GLU A 1 115 ? 26.047 -0.624 -18.986 1.00 59.38 115 GLU A C 1
ATOM 887 O O . GLU A 1 115 ? 26.604 -1.666 -18.650 1.00 59.38 115 GLU A O 1
ATOM 892 N N . GLN A 1 116 ? 24.743 -0.434 -18.734 1.00 55.28 116 GLN A N 1
ATOM 893 C CA . GLN A 1 116 ? 23.942 -1.372 -17.933 1.00 55.28 116 GLN A CA 1
ATOM 894 C C . GLN A 1 116 ? 22.828 -2.026 -18.756 1.00 55.28 116 GLN A C 1
ATOM 896 O O . GLN A 1 116 ? 21.754 -1.483 -18.988 1.00 55.28 116 GLN A O 1
ATOM 901 N N . SER A 1 117 ? 23.081 -3.261 -19.180 1.00 54.41 117 SER A N 1
ATOM 902 C CA . SER A 1 117 ? 22.191 -4.079 -20.013 1.00 54.41 117 SER A CA 1
ATOM 903 C C . SER A 1 117 ? 20.963 -4.655 -19.281 1.00 54.41 117 SER A C 1
ATOM 905 O O . SER A 1 117 ? 20.225 -5.449 -19.862 1.00 54.41 117 SER A O 1
ATOM 907 N N . SER A 1 118 ? 20.712 -4.271 -18.022 1.00 63.53 118 SER A N 1
ATOM 908 C CA . SER A 1 118 ? 19.639 -4.823 -17.176 1.00 63.53 118 SER A CA 1
ATOM 909 C C . SER A 1 118 ? 18.626 -3.790 -16.647 1.00 63.53 118 SER A C 1
ATOM 911 O O . SER A 1 118 ? 17.760 -4.147 -15.843 1.00 63.53 118 SER A O 1
ATOM 913 N N . ASP A 1 119 ? 18.656 -2.540 -17.123 1.00 71.06 119 ASP A N 1
ATOM 914 C CA . ASP A 1 119 ? 17.785 -1.447 -16.648 1.00 71.06 119 ASP A CA 1
ATOM 915 C C . ASP A 1 119 ? 16.285 -1.782 -16.723 1.00 71.06 119 ASP A C 1
ATOM 917 O O . ASP A 1 119 ? 15.533 -1.544 -15.774 1.00 71.06 119 ASP A O 1
ATOM 921 N N . GLY A 1 120 ? 15.838 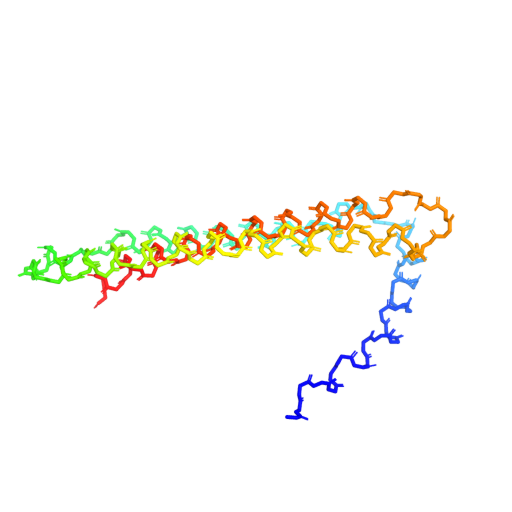-2.414 -17.815 1.00 77.25 120 GLY A N 1
ATOM 922 C CA . GLY A 1 120 ? 14.422 -2.740 -18.009 1.00 77.25 120 GLY A CA 1
ATOM 923 C C . GLY A 1 120 ? 13.847 -3.676 -16.939 1.00 77.25 120 GLY A C 1
ATOM 924 O O . GLY A 1 120 ? 12.690 -3.527 -16.541 1.00 77.25 120 GLY A O 1
ATOM 925 N N . TRP A 1 121 ? 14.650 -4.614 -16.423 1.00 83.56 121 TRP A N 1
ATOM 926 C CA . TRP A 1 121 ? 14.208 -5.546 -15.379 1.00 83.56 121 TRP A CA 1
ATOM 927 C C . TRP A 1 121 ? 14.097 -4.862 -14.012 1.00 83.56 121 TRP A C 1
ATOM 929 O O . TRP A 1 121 ? 13.122 -5.074 -13.290 1.00 83.56 121 TRP A O 1
ATOM 939 N N . HIS A 1 122 ? 15.051 -3.988 -13.679 1.00 86.06 122 HIS A N 1
ATOM 940 C CA . HIS A 1 122 ? 15.036 -3.224 -12.430 1.00 86.06 122 HIS A CA 1
ATOM 941 C C . HIS A 1 122 ? 13.821 -2.295 -12.349 1.00 86.06 122 HIS A C 1
ATOM 943 O O . HIS A 1 122 ? 13.141 -2.257 -11.321 1.00 86.06 122 HIS A O 1
ATOM 949 N N . VAL A 1 123 ? 13.493 -1.603 -13.446 1.00 88.44 123 VAL A N 1
ATOM 950 C CA . VAL A 1 123 ? 12.326 -0.710 -13.504 1.00 88.44 123 VAL A CA 1
ATOM 951 C C . VAL A 1 123 ? 11.020 -1.491 -13.354 1.00 88.44 123 VAL A C 1
ATOM 953 O O . VAL A 1 123 ? 10.154 -1.095 -12.571 1.00 88.44 123 VAL A O 1
ATOM 956 N N . ALA A 1 124 ? 10.879 -2.621 -14.054 1.00 89.44 124 ALA A N 1
ATOM 957 C CA . ALA A 1 124 ? 9.682 -3.454 -13.965 1.00 89.44 124 ALA A CA 1
ATOM 958 C C . ALA A 1 124 ? 9.470 -4.017 -12.547 1.00 89.44 124 ALA A C 1
ATOM 960 O O . ALA A 1 124 ? 8.353 -3.972 -12.026 1.00 89.44 124 ALA A O 1
ATOM 961 N N . LEU A 1 125 ? 10.539 -4.487 -11.889 1.00 90.56 125 LEU A N 1
ATOM 962 C CA . LEU A 1 125 ? 10.475 -4.978 -10.509 1.00 90.56 125 LEU A CA 1
ATOM 963 C C . LEU A 1 125 ? 10.153 -3.870 -9.501 1.00 90.56 125 LEU A C 1
ATOM 965 O O . LEU A 1 125 ? 9.334 -4.088 -8.603 1.00 90.56 125 LEU A O 1
ATOM 969 N N . ALA A 1 126 ? 10.753 -2.686 -9.646 1.00 91.50 126 ALA A N 1
ATOM 970 C CA . ALA A 1 126 ? 10.456 -1.542 -8.787 1.00 91.50 126 ALA A CA 1
ATOM 971 C C . ALA A 1 126 ? 8.982 -1.117 -8.915 1.00 91.50 126 ALA A C 1
ATOM 973 O O . ALA A 1 126 ? 8.309 -0.900 -7.904 1.00 91.50 126 ALA A O 1
ATOM 974 N N . PHE A 1 127 ? 8.454 -1.082 -10.144 1.00 93.94 127 PHE A N 1
ATOM 975 C CA . PHE A 1 127 ? 7.047 -0.786 -10.407 1.00 93.94 127 PHE A CA 1
ATOM 976 C C . PHE A 1 127 ? 6.111 -1.834 -9.792 1.00 93.94 127 PHE A C 1
ATOM 978 O O . PHE A 1 127 ? 5.164 -1.472 -9.093 1.00 93.94 127 PHE A O 1
ATOM 985 N N . LEU A 1 128 ? 6.389 -3.126 -9.991 1.00 94.56 128 LEU A N 1
ATOM 986 C CA . LEU A 1 128 ? 5.548 -4.202 -9.463 1.00 94.56 128 LEU A CA 1
ATOM 987 C C . LEU A 1 128 ? 5.546 -4.227 -7.929 1.00 94.56 128 LEU A C 1
ATOM 989 O O . LEU A 1 128 ? 4.490 -4.358 -7.311 1.00 94.56 128 LEU A O 1
ATOM 993 N N . THR A 1 129 ? 6.712 -4.039 -7.309 1.00 95.38 129 THR A N 1
ATOM 994 C CA . THR A 1 129 ? 6.840 -3.971 -5.846 1.00 95.38 129 THR A CA 1
ATOM 995 C C . THR A 1 129 ? 6.058 -2.782 -5.283 1.00 95.38 129 THR A C 1
ATOM 997 O O . THR A 1 129 ? 5.316 -2.932 -4.309 1.00 95.38 129 THR A O 1
ATOM 1000 N N . GLY A 1 130 ? 6.141 -1.616 -5.934 1.00 94.25 130 GLY A N 1
ATOM 1001 C CA . GLY A 1 130 ? 5.350 -0.438 -5.574 1.00 94.25 130 GLY A CA 1
ATOM 1002 C C . GLY A 1 130 ? 3.843 -0.645 -5.756 1.00 94.25 130 GLY A C 1
ATOM 1003 O O . GLY A 1 130 ? 3.061 -0.256 -4.889 1.00 94.25 130 GLY A O 1
ATOM 1004 N N . ALA A 1 131 ? 3.425 -1.312 -6.835 1.00 95.19 131 ALA A N 1
ATOM 1005 C CA . ALA A 1 131 ? 2.021 -1.621 -7.093 1.00 95.19 131 ALA A CA 1
ATOM 1006 C C . ALA A 1 131 ? 1.430 -2.549 -6.018 1.00 95.19 131 ALA A C 1
ATOM 1008 O O . ALA A 1 131 ? 0.332 -2.293 -5.524 1.00 95.19 131 ALA A O 1
ATOM 1009 N N . ILE A 1 132 ? 2.172 -3.580 -5.596 1.00 95.31 132 ILE A N 1
ATOM 1010 C CA . ILE A 1 132 ? 1.753 -4.486 -4.514 1.00 95.31 132 ILE A CA 1
ATOM 1011 C C . ILE A 1 132 ? 1.649 -3.732 -3.182 1.00 95.31 132 ILE A C 1
ATOM 1013 O O . ILE A 1 132 ? 0.677 -3.916 -2.447 1.00 95.31 132 ILE A O 1
ATOM 1017 N N . LEU A 1 133 ? 2.613 -2.857 -2.877 1.00 95.19 133 LEU A N 1
ATOM 1018 C CA . LEU A 1 133 ? 2.582 -2.036 -1.663 1.00 95.19 133 LEU A CA 1
ATOM 1019 C C . LEU A 1 133 ? 1.406 -1.042 -1.662 1.00 95.19 133 LEU A C 1
ATOM 1021 O O . LEU A 1 133 ? 0.777 -0.817 -0.632 1.00 95.19 133 LEU A O 1
ATOM 1025 N N . SER A 1 134 ? 1.070 -0.471 -2.818 1.00 94.62 134 SER A N 1
ATOM 1026 C CA . SER A 1 134 ? -0.088 0.416 -2.966 1.00 94.62 134 SER A CA 1
ATOM 1027 C C . SER A 1 134 ? -1.407 -0.339 -2.768 1.00 94.62 134 SER A C 1
ATOM 1029 O O . SER A 1 134 ? -2.273 0.101 -2.007 1.00 94.62 134 SER A O 1
ATOM 1031 N N . ALA A 1 135 ? -1.524 -1.515 -3.387 1.00 94.06 135 ALA A N 1
ATOM 1032 C CA . ALA A 1 135 ? -2.668 -2.407 -3.252 1.00 94.06 135 ALA A CA 1
ATOM 1033 C C . ALA A 1 135 ? -2.884 -2.856 -1.791 1.00 94.06 135 ALA A C 1
ATOM 1035 O O . ALA A 1 135 ? -4.007 -2.857 -1.283 1.00 94.06 135 ALA A O 1
ATOM 1036 N N . SER A 1 136 ? -1.813 -3.200 -1.070 1.00 93.94 136 SER A N 1
ATOM 1037 C CA . SER A 1 136 ? -1.927 -3.584 0.341 1.00 93.94 136 SER A CA 1
ATOM 1038 C C . SER A 1 136 ? -2.346 -2.405 1.228 1.00 93.94 136 SER A C 1
ATOM 1040 O O . SER A 1 136 ? -3.236 -2.561 2.068 1.00 93.94 136 SER A O 1
ATOM 1042 N N . ALA A 1 137 ? -1.793 -1.210 0.996 1.00 93.50 137 ALA A N 1
ATOM 1043 C CA . ALA A 1 137 ? -2.174 0.003 1.716 1.00 93.50 137 ALA A CA 1
ATOM 1044 C C . ALA A 1 137 ? -3.654 0.372 1.498 1.00 93.50 137 ALA A C 1
ATOM 1046 O O . ALA A 1 137 ? -4.351 0.707 2.459 1.00 93.50 137 ALA A O 1
ATOM 1047 N N . GLY A 1 138 ? -4.157 0.251 0.264 1.00 92.62 138 GLY A N 1
ATOM 1048 C CA . GLY A 1 138 ? -5.562 0.504 -0.063 1.00 92.62 138 GLY A CA 1
ATOM 1049 C C . GLY A 1 138 ? -6.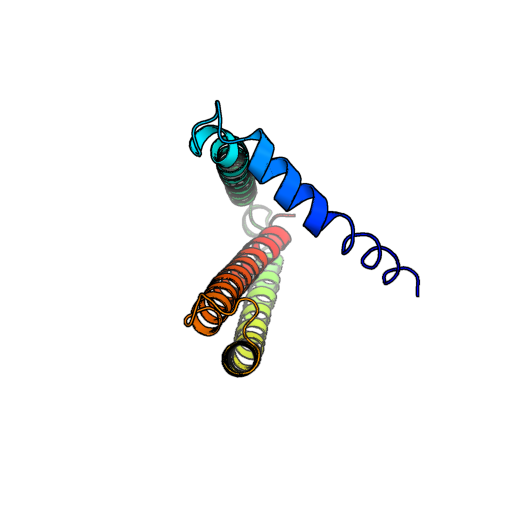523 -0.450 0.653 1.00 92.62 138 GLY A C 1
ATOM 1050 O O . GLY A 1 138 ? -7.527 -0.014 1.222 1.00 92.62 138 GLY A O 1
ATOM 1051 N N . TRP A 1 139 ? -6.189 -1.743 0.701 1.00 93.12 139 TRP A N 1
ATOM 1052 C CA . TRP A 1 139 ? -6.996 -2.737 1.410 1.00 93.12 139 TRP A CA 1
ATOM 1053 C C . TRP A 1 139 ? -7.057 -2.471 2.920 1.00 93.12 139 TRP A C 1
ATOM 1055 O O . TRP A 1 139 ? -8.138 -2.475 3.513 1.00 93.12 139 TRP A O 1
ATOM 1065 N N . ILE A 1 140 ? -5.906 -2.209 3.548 1.00 92.62 140 ILE A N 1
ATOM 1066 C CA . ILE A 1 140 ? -5.826 -1.913 4.986 1.00 92.62 140 ILE A CA 1
ATOM 1067 C C . ILE A 1 140 ? -6.607 -0.632 5.307 1.00 92.62 140 ILE A C 1
ATOM 1069 O O . ILE A 1 140 ? -7.395 -0.615 6.255 1.00 92.62 140 ILE A O 1
ATOM 1073 N N . GLY A 1 141 ? -6.447 0.411 4.487 1.00 91.88 141 GLY A N 1
ATOM 1074 C CA . GLY A 1 141 ? -7.149 1.683 4.650 1.00 91.88 141 GLY A CA 1
ATOM 1075 C C . GLY A 1 141 ? -8.669 1.529 4.631 1.00 91.88 141 GLY A C 1
ATOM 1076 O O . GLY A 1 141 ? -9.346 2.073 5.503 1.00 91.88 141 GLY A O 1
ATOM 1077 N N . MET A 1 142 ? -9.211 0.726 3.708 1.00 93.44 142 MET A N 1
ATOM 1078 C CA . MET A 1 142 ? -10.648 0.442 3.668 1.00 93.44 142 MET A CA 1
ATOM 1079 C C . MET A 1 142 ? -11.142 -0.214 4.958 1.00 93.44 142 MET A C 1
ATOM 1081 O O . MET A 1 142 ? -12.167 0.199 5.501 1.00 93.44 142 MET A O 1
ATOM 1085 N N . VAL A 1 143 ? -10.436 -1.239 5.446 1.00 90.12 143 VAL A N 1
ATOM 1086 C CA . VAL A 1 143 ? -10.854 -1.965 6.653 1.00 90.12 143 VAL A CA 1
ATOM 1087 C C . VAL A 1 143 ? -10.926 -1.004 7.838 1.00 90.12 143 VAL A C 1
ATOM 1089 O O . VAL A 1 143 ? -11.968 -0.923 8.485 1.00 90.12 143 VAL A O 1
ATOM 1092 N N . VAL A 1 144 ? -9.876 -0.206 8.047 1.00 90.31 144 VAL A N 1
ATOM 1093 C CA . VAL A 1 144 ? -9.805 0.776 9.137 1.00 90.31 144 VAL A CA 1
ATOM 1094 C C . VAL A 1 144 ? -10.884 1.857 9.001 1.00 90.31 144 VAL A C 1
ATOM 1096 O O . VAL A 1 144 ? -11.508 2.213 9.997 1.00 90.31 144 VAL A O 1
ATOM 1099 N N . ALA A 1 145 ? -11.161 2.343 7.788 1.00 90.38 145 ALA A N 1
ATOM 1100 C CA . ALA A 1 145 ? -12.206 3.339 7.553 1.00 90.38 145 ALA A CA 1
ATOM 1101 C C . ALA A 1 145 ? -13.611 2.793 7.864 1.00 90.38 145 ALA A C 1
ATOM 1103 O O . ALA A 1 145 ? -14.394 3.450 8.552 1.00 90.38 145 ALA A O 1
ATOM 1104 N N . THR A 1 146 ? -13.920 1.570 7.413 1.00 90.00 146 THR A N 1
ATOM 1105 C CA . THR A 1 146 ? -15.223 0.934 7.687 1.00 90.00 146 THR A CA 1
ATOM 1106 C C . THR A 1 146 ? -15.412 0.599 9.167 1.00 90.00 146 THR A C 1
ATOM 1108 O O . THR A 1 146 ? -16.511 0.769 9.689 1.00 90.00 146 THR A O 1
ATOM 1111 N N . ASP A 1 147 ? -14.343 0.194 9.859 1.00 85.25 147 ASP A N 1
ATOM 1112 C CA . ASP A 1 147 ? -14.376 -0.091 11.297 1.00 85.25 147 ASP A CA 1
ATOM 1113 C C . ASP A 1 147 ? -14.371 1.186 12.152 1.00 85.25 147 ASP A C 1
ATOM 1115 O O . ASP A 1 147 ? -14.819 1.161 13.297 1.00 85.25 147 ASP A O 1
ATOM 1119 N N . GLY A 1 148 ? -13.897 2.311 11.614 1.00 85.12 148 GLY A N 1
ATOM 1120 C CA . GLY A 1 148 ? -13.981 3.612 12.271 1.00 85.12 148 GLY A CA 1
ATOM 1121 C C . GLY A 1 148 ? -15.391 4.193 12.269 1.00 85.12 148 GLY A C 1
ATOM 1122 O O . GLY A 1 148 ? -15.826 4.688 13.303 1.00 85.12 148 GLY A O 1
ATOM 1123 N N . ASN A 1 149 ? -16.124 4.056 11.159 1.00 87.12 149 ASN A N 1
ATOM 1124 C CA . ASN A 1 149 ? -17.474 4.611 11.000 1.00 87.12 149 ASN A CA 1
ATOM 1125 C C . ASN A 1 149 ? -18.501 4.055 12.004 1.00 87.12 149 ASN A C 1
ATOM 1127 O O . ASN A 1 149 ? -19.465 4.732 12.326 1.00 87.12 149 ASN A O 1
ATOM 1131 N N . VAL A 1 150 ? -18.313 2.828 12.502 1.00 83.44 150 VAL A N 1
ATOM 1132 C CA . VAL A 1 150 ? -19.208 2.235 13.518 1.00 83.44 150 VAL A CA 1
ATOM 1133 C C . VAL A 1 150 ? -18.857 2.657 14.954 1.00 83.44 150 VAL A C 1
ATOM 1135 O O . VAL A 1 150 ? -19.642 2.448 15.875 1.00 83.44 150 VAL A O 1
ATOM 1138 N N . ARG A 1 151 ? -17.665 3.232 15.164 1.00 80.31 151 ARG A N 1
ATOM 1139 C CA . ARG A 1 151 ? -17.120 3.623 16.481 1.00 80.31 151 ARG A CA 1
ATOM 1140 C C . ARG A 1 151 ? -17.165 5.137 16.727 1.00 80.31 151 ARG A C 1
ATOM 1142 O O . ARG A 1 151 ? -16.662 5.605 17.755 1.00 80.31 151 ARG A O 1
ATOM 1149 N N . THR A 1 152 ? -17.675 5.898 15.764 1.00 78.62 152 THR A N 1
ATOM 1150 C CA . THR A 1 152 ? -17.851 7.357 15.793 1.00 78.62 152 THR A CA 1
ATOM 1151 C C . THR A 1 152 ? -19.312 7.688 15.600 1.00 78.62 152 THR A C 1
ATOM 1153 O O . THR A 1 152 ? -19.815 8.509 16.390 1.00 78.62 152 THR A O 1
#

pLDDT: mean 77.83, std 18.52, range [32.91, 95.38]

Radius of gyration: 22.89 Å; chains: 1; bounding box: 64×33×50 Å

Sequence (152 aa):
LKFAFAWGRLSCGACCTGAMVHSLLDQTLDPLEIAAPAALAGFLSFLFIFYLYLKLLSKPTGKDIGHPKLDQLSAQIKSGAKQFLRQEYCYLSVFVCVAALALWALFSHFPISPEQSSDGWHVALAFLTGAILSASAGWIGMVVATDGNVRT